Protein 5IX3 (pdb70)

Organism: Staphylococcus aureus (NCBI:txid1280)

Sequence (166 aa):
AMKLRALEYSDLLFVHELNNEYSIMSYWFEEPYESLTELQHLFDKHLLDESERRFIVEDENQVVGIVELVEINYIHRRNCEIQIIIKPEFSGKGYAKFAFEKAIIYAFNILNMHKIYLYVDADNKKAIHIYESEGFKTEGLLKEQFYTKGKYKDAYFMSLLKSEYIL

Foldseek 3Di:
DKDKAFDDLVCLVVVLVQCQVFQAFDDDLNHTDNDSVVSSVSCVVCVPPPQKTKIFIDDPPDTFWMWMWHNQDLPQFETEIDITGHPVCPPVCSLLVSVVVVVCCSCVPVNGFKYKYKDFPPPVVVVVSCVVQPWDFDDWAFLPDQGPRGRTIITIIMDGVVVNVD

Secondary structure (DSSP, 8-state):
-EEEEEPPGGGHHHHHHHHTTSSS-EEETTEEE-SHHHHHHHHHHTTT-TT-EEEEEEESS-EEEEEEEEEEETTTTEEEEEEEE-GGGTTSSHHHHHHHHHHHIIIIIS--SEEEEEEETT-HHHHHHHHHTT-EEEEEEEEEEEETTEEEEEEEEEEEHHHHT-

Structure (mmCIF, N/CA/C/O backbone):
data_5IX3
#
_entry.id   5IX3
#
_cell.length_a   107.950
_cell.length_b   107.950
_cell.length_c   65.230
_cell.angle_alpha   90.00
_cell.angle_beta   90.00
_cell.angle_gamma   120.00
#
_symmetry.space_group_name_H-M   'P 6 2 2'
#
loop_
_entity.id
_entity.type
_entity.pdbx_description
1 polymer 'Diamine N-acetyltransferase'
2 water water
#
loop_
_atom_site.group_PDB
_atom_site.id
_atom_site.type_symbol
_atom_site.label_atom_id
_atom_site.label_alt_id
_atom_site.label_comp_id
_atom_site.label_asym_id
_atom_site.label_entity_id
_atom_site.label_seq_id
_atom_site.pdbx_PDB_ins_code
_atom_site.Cartn_x
_atom_site.Cartn_y
_atom_site.Cartn_z
_atom_site.occupancy
_atom_site.B_iso_or_equiv
_atom_site.auth_seq_id
_atom_site.auth_comp_id
_atom_site.auth_asym_id
_atom_site.auth_atom_id
_atom_site.pdbx_PDB_model_num
ATOM 1 N N . ALA A 1 3 ? -20.503 -107.065 97.840 1.00 53.12 0 ALA A N 1
ATOM 2 C CA . ALA A 1 3 ? -20.671 -107.779 96.540 1.00 53.95 0 ALA A CA 1
ATOM 3 C C . ALA A 1 3 ? -21.160 -106.775 95.522 1.00 52.50 0 ALA A C 1
ATOM 4 O O . ALA A 1 3 ? -22.197 -106.118 95.693 1.00 46.51 0 ALA A O 1
ATOM 6 N N . MET A 1 4 ? -20.388 -106.639 94.472 1.00 45.65 1 MET A N 1
ATOM 7 C CA . MET A 1 4 ? -20.811 -105.793 93.401 1.00 45.26 1 MET A CA 1
ATOM 8 C C . MET A 1 4 ? -21.562 -106.617 92.393 1.00 38.34 1 MET A C 1
ATOM 9 O O . MET A 1 4 ? -21.455 -107.828 92.345 1.00 40.96 1 MET A O 1
ATOM 14 N N . LYS A 1 5 ? -22.346 -105.942 91.584 1.00 36.32 2 LYS A N 1
ATOM 15 C CA . LYS A 1 5 ? -22.958 -106.619 90.446 1.00 36.06 2 LYS A CA 1
ATOM 16 C C . LYS A 1 5 ? -23.424 -105.665 89.371 1.00 30.46 2 LYS A C 1
ATOM 17 O O . LYS A 1 5 ? -23.584 -104.466 89.627 1.00 31.06 2 LYS A O 1
ATOM 23 N N . LEU A 1 6 ? -23.597 -106.185 88.177 1.00 29.33 3 LEU A N 1
ATOM 24 C CA . LEU A 1 6 ? -24.230 -105.415 87.091 1.00 28.23 3 LEU A CA 1
ATOM 25 C C . LEU A 1 6 ? -25.660 -105.937 86.977 1.00 33.10 3 LEU A C 1
ATOM 26 O O . LEU A 1 6 ? -25.886 -107.156 87.034 1.00 32.79 3 LEU A O 1
ATOM 31 N N . ARG A 1 7 ? -26.599 -105.023 86.806 1.00 27.64 4 ARG A N 1
ATOM 32 C CA . ARG A 1 7 ? -28.015 -105.332 86.699 1.00 31.34 4 ARG A CA 1
ATOM 33 C C . ARG A 1 7 ? -28.625 -104.568 85.502 1.00 29.34 4 ARG A C 1
ATOM 34 O O . ARG A 1 7 ? -28.316 -103.395 85.255 1.00 27.64 4 ARG A O 1
ATOM 42 N N . ALA A 1 8 ? -29.583 -105.163 84.808 1.00 28.57 5 ALA A N 1
ATOM 43 C CA . ALA A 1 8 ? -30.082 -104.495 83.601 1.00 28.42 5 ALA A CA 1
ATOM 44 C C . ALA A 1 8 ? -30.832 -103.211 83.980 1.00 25.29 5 ALA A C 1
ATOM 45 O O . ALA A 1 8 ? -31.445 -103.111 85.055 1.00 24.83 5 ALA A O 1
ATOM 47 N N . LEU A 1 9 ? -30.698 -102.189 83.157 1.00 24.61 6 LEU A N 1
ATOM 48 C CA . LEU A 1 9 ? -31.259 -100.883 83.499 1.00 22.78 6 LEU A CA 1
ATOM 49 C C . LEU A 1 9 ? -32.795 -100.925 83.361 1.00 26.19 6 LEU A C 1
ATOM 50 O O . LEU A 1 9 ? -33.325 -101.359 82.335 1.00 25.63 6 LEU A O 1
ATOM 55 N N . GLU A 1 10 ? -33.499 -100.485 84.380 1.00 23.50 7 GLU A N 1
ATOM 56 C CA . GLU A 1 10 ? -34.960 -100.397 84.329 1.00 23.55 7 GLU A CA 1
ATOM 57 C C . GLU A 1 10 ? -35.429 -98.932 84.131 1.00 24.28 7 GLU A C 1
ATOM 58 O O . GLU A 1 10 ? -34.663 -98.015 84.332 1.00 23.30 7 GLU A O 1
ATOM 64 N N . TYR A 1 11 ? -36.703 -98.743 83.830 1.00 22.19 8 TYR A N 1
ATOM 65 C CA . TYR A 1 11 ? -37.280 -97.412 83.782 1.00 24.83 8 TYR A CA 1
ATOM 66 C C . TYR A 1 11 ? -37.027 -96.651 85.077 1.00 24.97 8 TYR A C 1
ATOM 67 O O . TYR A 1 11 ? -36.690 -95.455 85.052 1.00 26.50 8 TYR A O 1
ATOM 76 N N . SER A 1 12 ? -37.083 -97.336 86.208 1.00 24.98 9 SER A N 1
ATOM 77 C CA . SER A 1 12 ? -36.951 -96.692 87.496 1.00 26.94 9 SER A CA 1
ATOM 78 C C . SER A 1 12 ? -35.510 -96.244 87.755 1.00 30.91 9 SER A C 1
ATOM 79 O O . SER A 1 12 ? -35.227 -95.595 88.808 1.00 28.48 9 SER A O 1
ATOM 82 N N . ASP A 1 13 ? -34.577 -96.648 86.870 1.00 24.24 10 ASP A N 1
ATOM 83 C CA . ASP A 1 13 ? -33.185 -96.178 86.988 1.00 24.95 10 ASP A CA 1
ATOM 84 C C . ASP A 1 13 ? -32.882 -94.831 86.387 1.00 23.71 10 ASP A C 1
ATOM 85 O O . ASP A 1 13 ? -31.715 -94.337 86.521 1.00 22.76 10 ASP A O 1
ATOM 90 N N . LEU A 1 14 ? -33.858 -94.215 85.770 1.00 25.08 11 LEU A N 1
ATOM 91 C CA . LEU A 1 14 ? -33.541 -93.103 84.930 1.00 29.19 11 LEU A CA 1
ATOM 92 C C . LEU A 1 14 ? -33.173 -91.851 85.724 1.00 32.76 11 LEU A C 1
ATOM 93 O O . LEU A 1 14 ? -32.452 -90.986 85.216 1.00 29.29 11 LEU A O 1
ATOM 98 N N . LEU A 1 15 ? -33.630 -91.765 86.966 1.00 33.16 12 LEU A N 1
ATOM 99 C CA . LEU A 1 15 ? -33.258 -90.617 87.812 1.00 32.18 12 LEU A CA 1
ATOM 100 C C . LEU A 1 15 ? -31.796 -90.687 88.168 1.00 34.85 12 LEU A C 1
ATOM 101 O O . LEU A 1 15 ? -31.068 -89.651 88.097 1.00 28.35 12 LEU A O 1
ATOM 106 N N . PHE A 1 16 ? -31.318 -91.895 88.481 1.00 28.24 13 PHE A N 1
ATOM 107 C CA . PHE A 1 16 ? -29.938 -92.057 88.702 1.00 28.76 13 PHE A CA 1
ATOM 108 C C . PHE A 1 16 ? -29.125 -91.732 87.484 1.00 30.51 13 PHE A C 1
ATOM 109 O O . PHE A 1 16 ? -28.043 -91.060 87.596 1.00 28.21 13 PHE A O 1
ATOM 117 N N . VAL A 1 17 ? -29.612 -92.216 86.308 1.00 28.16 14 VAL A N 1
ATOM 118 C CA . VAL A 1 17 ? -28.916 -91.958 85.064 1.00 27.69 14 VAL A CA 1
ATOM 119 C C . VAL A 1 17 ? -28.803 -90.438 84.817 1.00 28.34 14 VAL A C 1
ATOM 120 O O . VAL A 1 17 ? -27.761 -89.927 84.421 1.00 26.72 14 VAL A O 1
ATOM 124 N N . HIS A 1 18 ? -29.910 -89.788 85.003 1.00 29.53 15 HIS A N 1
ATOM 125 C CA . HIS A 1 18 ? -29.964 -88.341 84.853 1.00 36.40 15 HIS A CA 1
ATOM 126 C C . HIS A 1 18 ? -28.983 -87.632 85.760 1.00 39.10 15 HIS A C 1
ATOM 127 O O . HIS A 1 18 ? -28.283 -86.723 85.295 1.00 39.37 15 HIS A O 1
ATOM 134 N N . GLU A 1 19 ? -28.918 -88.027 87.026 1.00 33.62 16 GLU A N 1
ATOM 135 C CA . GLU A 1 19 ? -28.068 -87.416 88.005 1.00 40.74 16 GLU A CA 1
ATOM 136 C C . GLU A 1 19 ? -26.590 -87.601 87.670 1.00 40.68 16 GLU A C 1
ATOM 137 O O . GLU A 1 19 ? -25.791 -86.679 87.752 1.00 35.79 16 GLU A O 1
ATOM 143 N N . LEU A 1 20 ? -26.236 -88.812 87.303 1.00 34.54 17 LEU A N 1
ATOM 144 C CA . LEU A 1 20 ? -24.875 -89.140 86.979 1.00 40.62 17 LEU A CA 1
ATOM 145 C C . LEU A 1 20 ? -24.358 -88.350 85.811 1.00 42.65 17 LEU A C 1
ATOM 146 O O . LEU A 1 20 ? -23.224 -87.799 85.861 1.00 37.54 17 LEU A O 1
ATOM 151 N N . ASN A 1 21 ? -25.156 -88.300 84.746 1.00 39.16 18 ASN A N 1
ATOM 152 C CA . ASN A 1 21 ? -24.721 -87.591 83.556 1.00 45.92 18 ASN A CA 1
ATOM 153 C C . ASN A 1 21 ? -24.700 -86.110 83.796 1.00 48.91 18 ASN A C 1
ATOM 154 O O . ASN A 1 21 ? -23.973 -85.374 83.107 1.00 49.34 18 ASN A O 1
ATOM 159 N N . ASN A 1 22 ? -25.496 -85.674 84.769 1.00 46.13 19 ASN A N 1
ATOM 160 C CA . ASN A 1 22 ? -25.539 -84.262 85.147 1.00 51.48 19 ASN A CA 1
ATOM 161 C C . ASN A 1 22 ? -24.267 -83.794 85.829 1.00 54.29 19 ASN A C 1
ATOM 162 O O . ASN A 1 22 ? -24.052 -82.613 85.984 1.00 57.22 19 ASN A O 1
ATOM 167 N N . GLU A 1 23 ? -23.455 -84.742 86.273 1.00 56.53 20 GLU A N 1
ATOM 168 C CA . GLU A 1 23 ? -22.184 -84.449 86.902 1.00 60.58 20 GLU A CA 1
ATOM 169 C C . GLU A 1 23 ? -21.109 -84.089 85.885 1.00 58.62 20 GLU A C 1
ATOM 170 O O . GLU A 1 23 ? -19.972 -83.806 86.263 1.00 58.73 20 GLU A O 1
ATOM 176 N N . TYR A 1 24 ? -21.456 -84.119 84.599 1.00 56.57 21 TYR A N 1
ATOM 177 C CA . TYR A 1 24 ? -20.522 -83.847 83.516 1.00 59.03 21 TYR A CA 1
ATOM 178 C C . TYR A 1 24 ? -21.126 -82.797 82.577 1.00 59.34 21 TYR A C 1
ATOM 179 O O . TYR A 1 24 ? -22.319 -82.823 82.295 1.00 51.31 21 TYR A O 1
ATOM 188 N N . SER A 1 25 ? -20.290 -81.860 82.119 1.00 57.88 22 SER A N 1
ATOM 189 C CA . SER A 1 25 ? -20.736 -80.739 81.272 1.00 58.51 22 SER A CA 1
ATOM 190 C C . SER A 1 25 ? -20.997 -81.157 79.835 1.00 53.97 22 SER A C 1
ATOM 191 O O . SER A 1 25 ? -21.803 -80.554 79.159 1.00 52.42 22 SER A O 1
ATOM 194 N N . ILE A 1 26 ? -20.316 -82.198 79.377 1.00 53.49 23 ILE A N 1
ATOM 195 C CA . ILE A 1 26 ? -20.570 -82.745 78.063 1.00 55.36 23 ILE A CA 1
ATOM 196 C C . ILE A 1 26 ? -22.040 -83.200 77.958 1.00 52.71 23 ILE A C 1
ATOM 197 O O . ILE A 1 26 ? -22.574 -83.866 78.860 1.00 48.15 23 ILE A O 1
ATOM 202 N N . MET A 1 27 ? -22.659 -82.866 76.836 1.00 53.86 24 MET A N 1
ATOM 203 C CA . MET A 1 27 ? -24.072 -83.188 76.610 1.00 50.73 24 MET A CA 1
ATOM 204 C C . MET A 1 27 ? -24.278 -84.684 76.550 1.00 47.73 24 MET A C 1
ATOM 205 O O . MET A 1 27 ? -23.398 -85.437 76.048 1.00 44.60 24 MET A O 1
ATOM 210 N N . SER A 1 28 ? -25.431 -85.120 77.037 1.00 42.49 25 SER A N 1
ATOM 211 C CA . SER A 1 28 ? -25.714 -86.558 77.171 1.00 42.48 25 SER A CA 1
ATOM 212 C C . SER A 1 28 ? -26.707 -87.065 76.132 1.00 39.15 25 SER A C 1
ATOM 213 O O . SER A 1 28 ? -27.629 -86.338 75.759 1.00 29.74 25 SER A O 1
ATOM 216 N N . TYR A 1 29 ? -26.545 -88.323 75.712 1.00 35.10 26 TYR A N 1
ATOM 217 C CA . TYR A 1 29 ? -27.383 -88.863 74.648 1.00 31.99 26 TYR A CA 1
ATOM 218 C C . TYR A 1 29 ? -28.010 -90.190 75.073 1.00 28.18 26 TYR A C 1
ATOM 219 O O . TYR A 1 29 ? -27.364 -91.018 75.745 1.00 36.20 26 TYR A O 1
ATOM 228 N N . TRP A 1 30 ? -29.212 -90.392 74.600 1.00 25.97 27 TRP A N 1
ATOM 229 C CA . TRP A 1 30 ? -29.931 -91.667 74.713 1.00 27.27 27 TRP A CA 1
ATOM 230 C C . TRP A 1 30 ? -30.338 -92.118 73.301 1.00 23.61 27 TRP A C 1
ATOM 231 O O . TRP A 1 30 ? -31.151 -91.447 72.637 1.00 24.93 27 TRP A O 1
ATOM 242 N N . PHE A 1 31 ? -29.737 -93.208 72.851 1.00 27.72 28 PHE A N 1
ATOM 243 C CA . PHE A 1 31 ? -29.883 -93.651 71.431 1.00 27.71 28 PHE A CA 1
ATOM 244 C C . PHE A 1 31 ? -29.636 -92.526 70.474 1.00 27.10 28 PHE A C 1
ATOM 245 O O . PHE A 1 31 ? -30.403 -92.301 69.561 1.00 28.93 28 PHE A O 1
ATOM 253 N N . GLU A 1 32 ? -28.532 -91.809 70.708 1.00 25.54 29 GLU A N 1
ATOM 254 C CA . GLU A 1 32 ? -28.079 -90.731 69.857 1.00 28.35 29 GLU A CA 1
ATOM 255 C C . GLU A 1 32 ? -28.990 -89.503 69.830 1.00 28.03 29 GLU A C 1
ATOM 256 O O . GLU A 1 32 ? -28.747 -88.615 69.073 1.00 33.15 29 GLU A O 1
ATOM 262 N N . GLU A 1 33 ? -29.990 -89.413 70.688 1.00 31.71 30 GLU A N 1
ATOM 263 C CA . GLU A 1 33 ? -30.817 -88.213 70.849 1.00 31.71 30 GLU A CA 1
ATOM 264 C C . GLU A 1 33 ? -30.423 -87.513 72.174 1.00 31.70 30 GLU A C 1
ATOM 265 O O . GLU A 1 33 ? -30.280 -88.162 73.214 1.00 32.92 30 GLU A O 1
ATOM 271 N N . PRO A 1 34 ? -30.221 -86.184 72.134 1.00 33.55 31 PRO A N 1
ATOM 272 C CA . PRO A 1 34 ? -29.692 -85.512 73.311 1.00 34.28 31 PRO A CA 1
ATOM 273 C C . PRO A 1 34 ? -30.751 -85.339 74.390 1.00 34.70 31 PRO A C 1
ATOM 274 O O . PRO A 1 34 ? -31.904 -85.162 74.090 1.00 29.56 31 PRO A O 1
ATOM 278 N N . TYR A 1 35 ? -30.324 -85.389 75.647 1.00 39.77 32 TYR A N 1
ATOM 279 C CA . TYR A 1 35 ? -31.222 -85.062 76.744 1.00 38.05 32 TYR A CA 1
ATOM 280 C C . TYR A 1 35 ? -30.452 -84.313 77.805 1.00 34.50 32 TYR A C 1
ATOM 281 O O . TYR A 1 35 ? -29.273 -84.608 78.124 1.00 30.41 32 TYR A O 1
ATOM 290 N N . GLU A 1 36 ? -31.143 -83.369 78.412 1.00 34.76 33 GLU A N 1
ATOM 291 C CA . GLU A 1 36 ? -30.604 -82.712 79.638 1.00 39.88 33 GLU A CA 1
ATOM 292 C C . GLU A 1 36 ? -31.436 -82.854 80.878 1.00 33.13 33 GLU A C 1
ATOM 293 O O . GLU A 1 36 ? -30.909 -82.635 81.914 1.00 36.72 33 GLU A O 1
ATOM 299 N N . SER A 1 37 ? -32.723 -83.201 80.761 1.00 31.42 34 SER A N 1
ATOM 300 C CA . SER A 1 37 ? -33.571 -83.383 81.906 1.00 29.16 34 SER A CA 1
ATOM 301 C C . SER A 1 37 ? -34.020 -84.836 82.076 1.00 29.26 34 SER A C 1
ATOM 302 O O . SER A 1 37 ? -34.004 -85.586 81.151 1.00 26.39 34 SER A O 1
ATOM 305 N N . LEU A 1 38 ? -34.477 -85.171 83.262 1.00 31.27 35 LEU A N 1
ATOM 306 C CA . LEU A 1 38 ? -35.142 -86.464 83.501 1.00 28.96 35 LEU A CA 1
ATOM 307 C C . LEU A 1 38 ? -36.380 -86.603 82.681 1.00 26.52 35 LEU A C 1
ATOM 308 O O . LEU A 1 38 ? -36.665 -87.681 82.186 1.00 29.03 35 LEU A O 1
ATOM 313 N N . THR A 1 39 ? -37.125 -85.540 82.473 1.00 26.82 36 THR A N 1
ATOM 314 C CA . THR A 1 39 ? -38.355 -85.683 81.694 1.00 26.20 36 THR A CA 1
ATOM 315 C C . THR A 1 39 ? -38.073 -86.043 80.188 1.00 30.84 36 THR A C 1
ATOM 316 O O . THR A 1 39 ? -38.811 -86.853 79.527 1.00 29.04 36 THR A O 1
ATOM 320 N N . GLU A 1 40 ? -36.959 -85.510 79.669 1.00 27.93 37 GLU A N 1
ATOM 321 C CA . GLU A 1 40 ? -36.590 -85.838 78.281 1.00 33.86 37 GLU A CA 1
ATOM 322 C C . GLU A 1 40 ? -36.134 -87.320 78.247 1.00 31.65 37 GLU A C 1
ATOM 323 O O . GLU A 1 40 ? -36.486 -88.058 77.352 1.00 33.62 37 GLU A O 1
ATOM 329 N N . LEU A 1 41 ? -35.395 -87.714 79.271 1.00 32.18 38 LEU A N 1
ATOM 330 C CA . LEU A 1 41 ? -34.817 -89.028 79.325 1.00 30.11 38 LEU A CA 1
ATOM 331 C C . LEU A 1 41 ? -35.886 -90.093 79.382 1.00 32.70 38 LEU A C 1
ATOM 332 O O . LEU A 1 41 ? -35.780 -91.099 78.680 1.00 29.70 38 LEU A O 1
ATOM 337 N N . GLN A 1 42 ? -36.957 -89.834 80.124 1.00 27.89 39 GLN A N 1
ATOM 338 C CA . GLN A 1 42 ? -38.069 -90.755 80.229 1.00 28.26 39 GLN A CA 1
ATOM 339 C C . GLN A 1 42 ? -38.754 -90.933 78.909 1.00 28.78 39 GLN A C 1
ATOM 340 O O . GLN A 1 42 ? -39.093 -92.074 78.508 1.00 26.70 39 GLN A O 1
ATOM 346 N N . HIS A 1 43 ? -38.931 -89.853 78.176 1.00 30.69 40 HIS A N 1
ATOM 347 C CA . HIS A 1 43 ? -39.619 -89.928 76.877 1.00 30.74 40 HIS A CA 1
ATOM 348 C C . HIS A 1 43 ? -38.747 -90.663 75.814 1.00 28.40 40 HIS A C 1
ATOM 349 O O . HIS A 1 43 ? -39.256 -91.436 75.024 1.00 32.70 40 HIS A O 1
ATOM 356 N N . LEU A 1 44 ? -37.448 -90.420 75.827 1.00 27.20 41 LEU A N 1
ATOM 357 C CA . LEU A 1 44 ? -36.521 -91.112 74.875 1.00 28.37 41 LEU A CA 1
ATOM 358 C C . LEU A 1 44 ? -36.460 -92.622 75.223 1.00 28.17 41 LEU A C 1
ATOM 359 O O . LEU A 1 44 ? -36.425 -93.476 74.342 1.00 25.84 41 LEU A O 1
ATOM 364 N N . PHE A 1 45 ? -36.456 -92.915 76.518 1.00 24.06 42 PHE A N 1
ATOM 365 C CA . PHE A 1 45 ? -36.460 -94.287 76.991 1.00 26.05 42 PHE A CA 1
ATOM 366 C C . PHE A 1 45 ? -37.619 -95.079 76.393 1.00 30.46 42 PHE A C 1
ATOM 367 O O . PHE A 1 45 ? -37.425 -96.200 75.869 1.00 24.96 42 PHE A O 1
ATOM 375 N N . ASP A 1 46 ? -38.843 -94.526 76.487 1.00 30.68 43 ASP A N 1
ATOM 376 C CA . ASP A 1 46 ? -40.014 -95.200 75.915 1.00 30.25 43 ASP A CA 1
ATOM 377 C C . ASP A 1 46 ? -39.950 -95.284 74.378 1.00 27.72 43 ASP A C 1
ATOM 378 O O . ASP A 1 46 ? -40.375 -96.253 73.794 1.00 30.96 43 ASP A O 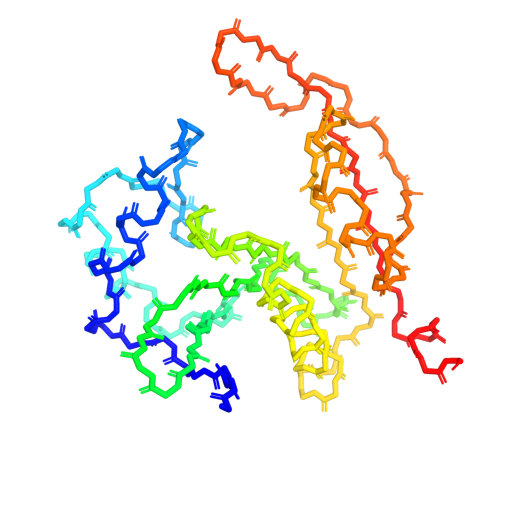1
ATOM 383 N N . LYS A 1 47 ? -39.363 -94.294 73.728 1.00 29.01 44 LYS A N 1
ATOM 384 C CA . LYS A 1 47 ? -39.269 -94.303 72.264 1.00 32.35 44 LYS A CA 1
ATOM 385 C C . LYS A 1 47 ? -38.347 -95.403 71.758 1.00 31.89 44 LYS A C 1
ATOM 386 O O . LYS A 1 47 ? -38.597 -95.988 70.707 1.00 35.42 44 LYS A O 1
ATOM 392 N N . HIS A 1 48 ? -37.310 -95.711 72.524 1.00 31.48 45 HIS A N 1
ATOM 393 C CA . HIS A 1 48 ? -36.236 -96.637 72.073 1.00 30.92 45 HIS A CA 1
ATOM 394 C C . HIS A 1 48 ? -36.245 -97.949 72.832 1.00 27.21 45 HIS A C 1
ATOM 395 O O . HIS A 1 48 ? -35.250 -98.705 72.878 1.00 26.13 45 HIS A O 1
ATOM 402 N N . LEU A 1 49 ? -37.387 -98.288 73.392 1.00 25.00 46 LEU A N 1
ATOM 403 C CA . LEU A 1 49 ? -37.437 -99.338 74.386 1.00 38.51 46 LEU A CA 1
ATOM 404 C C . LEU A 1 49 ? -36.942 -100.708 73.881 1.00 41.35 46 LEU A C 1
ATOM 405 O O . LEU A 1 49 ? -36.284 -101.478 74.647 1.00 44.68 46 LEU A O 1
ATOM 410 N N . LEU A 1 50 ? -37.198 -101.008 72.610 1.00 34.87 47 LEU A N 1
ATOM 411 C CA . LEU A 1 50 ? -36.778 -102.327 72.080 1.00 37.51 47 LEU A CA 1
ATOM 412 C C . LEU A 1 50 ? -35.693 -102.249 71.034 1.00 36.25 47 LEU A C 1
ATOM 413 O O . LEU A 1 50 ? -35.577 -103.100 70.202 1.00 41.33 47 LEU A O 1
ATOM 418 N N . ASP A 1 51 ? -34.939 -101.175 71.036 1.00 31.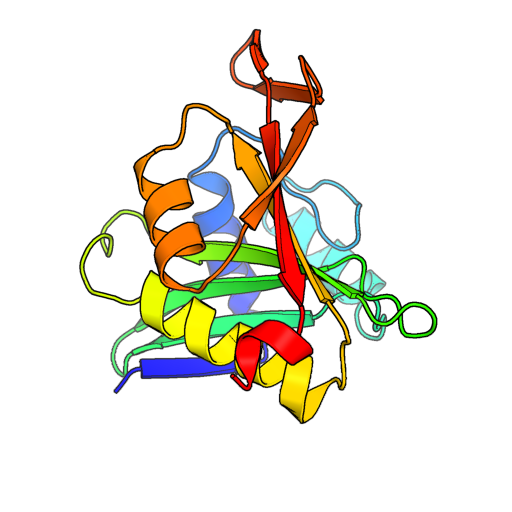89 48 ASP A N 1
ATOM 419 C CA . ASP A 1 51 ? -33.856 -100.985 70.086 1.00 29.13 48 ASP A CA 1
ATOM 420 C C . ASP A 1 51 ? -32.615 -101.671 70.625 1.00 28.14 48 ASP A C 1
ATOM 421 O O . ASP A 1 51 ? -32.234 -101.428 71.776 1.00 26.91 48 ASP A O 1
ATOM 426 N N . GLU A 1 52 ? -31.984 -102.495 69.820 1.00 24.39 49 GLU A N 1
ATOM 427 C CA . GLU A 1 52 ? -30.911 -103.347 70.303 1.00 26.39 49 GLU A CA 1
ATOM 428 C C . GLU A 1 52 ? -29.513 -102.709 70.023 1.00 23.50 49 GLU A C 1
ATOM 429 O O . GLU A 1 52 ? -28.506 -103.352 70.153 1.00 27.82 49 GLU A O 1
ATOM 435 N N . SER A 1 53 ? -29.481 -101.482 69.597 1.00 22.82 50 SER A N 1
ATOM 436 C CA . SER A 1 53 ? -28.204 -100.866 69.230 1.00 25.82 50 SER A CA 1
ATOM 437 C C . SER A 1 53 ? -27.442 -100.367 70.431 1.00 24.16 50 SER A C 1
ATOM 438 O O . SER A 1 53 ? -26.257 -99.991 70.296 1.00 23.24 50 SER A O 1
ATOM 441 N N . GLU A 1 54 ? -28.113 -100.285 71.585 1.00 22.72 51 GLU A N 1
ATOM 442 C CA . GLU A 1 54 ? -27.527 -99.914 72.856 1.00 20.62 51 GLU A CA 1
ATOM 443 C C . GLU A 1 54 ? -28.017 -100.776 73.956 1.00 26.09 51 GLU A C 1
ATOM 444 O O . GLU A 1 54 ? -29.144 -101.282 73.921 1.00 27.77 51 GLU A O 1
ATOM 450 N N . ARG A 1 55 ? -27.166 -101.022 74.929 1.00 24.21 52 ARG A N 1
ATOM 451 C CA . ARG A 1 55 ? -27.488 -101.845 76.055 1.00 23.42 52 ARG A CA 1
ATOM 452 C C . ARG A 1 55 ? -26.849 -101.257 77.281 1.00 25.03 52 ARG A C 1
ATOM 453 O O . ARG A 1 55 ? -25.676 -100.947 77.259 1.00 21.92 52 ARG A O 1
ATOM 461 N N . ARG A 1 56 ? -27.604 -101.176 78.374 1.00 23.05 53 ARG A N 1
ATOM 462 C CA . ARG A 1 56 ? -27.147 -100.467 79.552 1.00 23.04 53 ARG A CA 1
ATOM 463 C C . ARG A 1 56 ? -27.361 -101.248 80.813 1.00 23.83 53 ARG A C 1
ATOM 464 O O . ARG A 1 56 ? -28.321 -102.058 80.927 1.00 24.00 53 ARG A O 1
ATOM 472 N N . PHE A 1 57 ? -26.420 -101.122 81.718 1.00 20.85 54 PHE A N 1
ATOM 473 C CA . PHE A 1 57 ? -26.449 -101.800 82.977 1.00 22.30 54 PHE A CA 1
ATOM 474 C C . PHE A 1 57 ? -26.183 -100.821 84.065 1.00 22.22 54 PHE A C 1
ATOM 475 O O . PHE A 1 57 ? -25.428 -99.865 83.886 1.00 25.89 54 PHE A O 1
ATOM 483 N N . ILE A 1 58 ? -26.797 -101.054 85.183 1.00 22.56 55 ILE A N 1
ATOM 484 C CA . ILE A 1 58 ? -26.536 -100.310 86.439 1.00 22.98 55 ILE A CA 1
ATOM 485 C C . ILE A 1 58 ? -25.508 -101.085 87.217 1.00 23.57 55 ILE A C 1
ATOM 486 O O . ILE A 1 58 ? -25.582 -102.307 87.339 1.00 24.27 55 ILE A O 1
ATOM 491 N N . VAL A 1 59 ? -24.478 -100.391 87.657 1.00 22.44 56 VAL A N 1
ATOM 492 C CA . VAL A 1 59 ? -23.455 -100.948 88.543 1.00 26.99 56 VAL A CA 1
ATOM 493 C C . VAL A 1 59 ? -23.874 -100.678 89.995 1.00 25.04 56 VAL A C 1
ATOM 494 O O . VAL A 1 59 ? -24.172 -99.562 90.323 1.00 25.52 56 VAL A O 1
ATOM 498 N N . GLU A 1 60 ? -23.879 -101.737 90.778 1.00 29.78 57 GLU A N 1
ATOM 499 C CA . GLU A 1 60 ? -24.340 -101.738 92.175 1.00 35.12 57 GLU A CA 1
ATOM 500 C C . GLU A 1 60 ? -23.391 -102.467 93.069 1.00 35.89 57 GLU A C 1
ATOM 501 O O . GLU A 1 60 ? -22.665 -103.353 92.642 1.00 36.57 57 GLU A O 1
ATOM 507 N N . ASP A 1 61 ? -23.465 -102.117 94.348 1.00 40.00 58 ASP A N 1
ATOM 508 C CA . ASP A 1 61 ? -22.994 -102.953 95.452 1.00 45.45 58 ASP A CA 1
ATOM 509 C C . ASP A 1 61 ? -24.310 -103.225 96.189 1.00 54.48 58 ASP A C 1
ATOM 510 O O . ASP A 1 61 ? -25.355 -102.702 95.786 1.00 60.07 58 ASP A O 1
ATOM 515 N N . GLU A 1 62 ? -24.278 -104.003 97.253 1.00 65.38 59 GLU A N 1
ATOM 516 C CA . GLU A 1 62 ? -25.503 -104.331 97.997 1.00 65.15 59 GLU A CA 1
ATOM 517 C C . GLU A 1 62 ? -26.242 -103.096 98.498 1.00 65.27 59 GLU A C 1
ATOM 518 O O . GLU A 1 62 ? -27.459 -103.086 98.571 1.00 67.86 59 GLU A O 1
ATOM 524 N N . ASN A 1 63 ? -25.497 -102.062 98.864 1.00 64.88 60 ASN A N 1
ATOM 525 C CA . ASN A 1 63 ? -26.081 -100.811 99.405 1.00 63.57 60 ASN A CA 1
ATOM 526 C C . ASN A 1 63 ? -26.614 -99.736 98.470 1.00 59.55 60 ASN A C 1
ATOM 527 O O . ASN A 1 63 ? -27.617 -99.090 98.815 1.00 52.50 60 ASN A O 1
ATOM 532 N N . GLN A 1 64 ? -25.995 -99.511 97.314 1.00 50.69 61 GLN A N 1
ATOM 533 C CA . GLN A 1 64 ? -26.540 -98.537 96.404 1.00 46.98 61 GLN A CA 1
ATOM 534 C C . GLN A 1 64 ? -26.082 -98.736 94.976 1.00 36.34 61 GLN A C 1
ATOM 535 O O . GLN A 1 64 ? -25.170 -99.495 94.690 1.00 35.33 61 GLN A O 1
ATOM 541 N N . VAL A 1 65 ? -26.710 -97.981 94.107 1.00 39.90 62 VAL A N 1
ATOM 542 C CA . VAL A 1 65 ? -26.311 -97.878 92.721 1.00 34.21 62 VAL A CA 1
ATOM 543 C C . VAL A 1 65 ? -25.113 -96.942 92.672 1.00 34.82 62 VAL A C 1
ATOM 544 O O . VAL A 1 65 ? -25.128 -95.881 93.273 1.00 33.57 62 VAL A O 1
ATOM 548 N N . VAL A 1 66 ? -24.082 -97.342 91.967 1.00 36.10 63 VAL A N 1
ATOM 549 C CA . VAL A 1 66 ? -22.825 -96.596 91.967 1.00 35.88 63 VAL A CA 1
ATOM 550 C C . VAL A 1 66 ? -22.356 -96.137 90.592 1.00 39.32 63 VAL A C 1
ATOM 551 O O . VAL A 1 66 ? -21.309 -95.460 90.493 1.00 38.34 63 VAL A O 1
ATOM 555 N N . GLY A 1 67 ? -23.064 -96.546 89.531 1.00 29.58 64 GLY A N 1
ATOM 556 C CA . GLY A 1 67 ? -22.651 -96.211 88.212 1.00 27.73 64 GLY A CA 1
ATOM 557 C C . GLY A 1 67 ? -23.455 -96.889 87.121 1.00 29.63 64 GLY A C 1
ATOM 558 O O . GLY A 1 67 ? -24.440 -97.599 87.376 1.00 24.84 64 GLY A O 1
ATOM 559 N N . ILE A 1 68 ? -23.018 -96.680 85.890 1.00 26.01 65 ILE A N 1
ATOM 560 C CA . ILE A 1 68 ? -23.713 -97.193 84.709 1.00 28.08 65 ILE A CA 1
ATOM 561 C C . ILE A 1 68 ? -22.686 -97.657 83.696 1.00 28.79 65 ILE A C 1
ATOM 562 O O . ILE A 1 68 ? -21.656 -97.014 83.474 1.00 25.82 65 ILE A O 1
ATOM 567 N N . VAL A 1 69 ? -23.010 -98.740 83.058 1.00 25.27 66 VAL A N 1
ATOM 568 C CA . VAL A 1 69 ? -22.252 -99.247 81.937 1.00 29.31 66 VAL A CA 1
ATOM 569 C C . VAL A 1 69 ? -23.134 -99.095 80.710 1.00 26.54 66 VAL A C 1
ATOM 570 O O . VAL A 1 69 ? -24.329 -99.477 80.731 1.00 27.60 66 VAL A O 1
ATOM 574 N N . GLU A 1 70 ? -22.601 -98.517 79.670 1.00 25.12 67 GLU A N 1
ATOM 575 C CA . GLU A 1 70 ? -23.348 -98.403 78.421 1.00 26.32 67 GLU A CA 1
ATOM 576 C C . GLU A 1 70 ? -22.537 -99.076 77.307 1.00 27.14 67 GLU A C 1
ATOM 577 O O . GLU A 1 70 ? -21.331 -98.798 77.125 1.00 26.59 67 GLU A O 1
ATOM 583 N N . LEU A 1 71 ? -23.161 -99.972 76.571 1.00 19.92 68 LEU A N 1
ATOM 584 C CA . LEU A 1 71 ? -22.652 -100.410 75.273 1.00 20.49 68 LEU A CA 1
ATOM 585 C C . LEU A 1 71 ? -23.470 -99.762 74.227 1.00 20.95 68 LEU A C 1
ATOM 586 O O . LEU A 1 71 ? -24.707 -99.952 74.176 1.00 22.93 68 LEU A O 1
ATOM 591 N N . VAL A 1 72 ? -22.851 -98.989 73.343 1.00 19.70 69 VAL A N 1
ATOM 592 C CA . VAL A 1 72 ? -23.574 -98.300 72.293 1.00 20.28 69 VAL A CA 1
ATOM 593 C C . VAL A 1 72 ? -22.994 -98.601 70.952 1.00 18.72 69 VAL A C 1
ATOM 594 O O . VAL A 1 72 ? -21.931 -99.255 70.852 1.00 19.90 69 VAL A O 1
ATOM 598 N N . GLU A 1 73 ? -23.608 -98.072 69.916 1.00 19.15 70 GLU A N 1
ATOM 599 C CA . GLU A 1 73 ? -23.265 -98.352 68.496 1.00 21.15 70 GLU A CA 1
ATOM 600 C C . GLU A 1 73 ? -23.017 -99.802 68.294 1.00 22.78 70 GLU A C 1
ATOM 601 O O . GLU A 1 73 ? -22.059 -100.171 67.634 1.00 19.39 70 GLU A O 1
ATOM 607 N N . ILE A 1 74 ? -23.852 -100.659 68.895 1.00 23.03 71 ILE A N 1
ATOM 608 C CA . ILE A 1 74 ? -23.636 -102.119 68.821 1.00 20.22 71 ILE A CA 1
ATOM 609 C C . ILE A 1 74 ? -23.920 -102.509 67.378 1.00 21.46 71 ILE A C 1
ATOM 610 O O . ILE A 1 74 ? -24.976 -102.243 66.834 1.00 24.70 71 ILE A O 1
ATOM 615 N N . ASN A 1 75 ? -22.983 -103.159 66.757 1.00 18.30 72 ASN A N 1
ATOM 616 C CA . ASN A 1 75 ? -23.134 -103.570 65.371 1.00 19.22 72 ASN A CA 1
ATOM 617 C C . ASN A 1 75 ? -22.933 -105.056 65.306 1.00 18.33 72 ASN A C 1
ATOM 618 O O . ASN A 1 75 ? -21.853 -105.547 65.554 1.00 19.26 72 ASN A O 1
ATOM 623 N N . TYR A 1 76 ? -23.991 -105.792 64.922 1.00 18.55 73 TYR A N 1
ATOM 624 C CA . TYR A 1 76 ? -23.938 -107.274 64.920 1.00 20.71 73 TYR A CA 1
ATOM 625 C C . TYR A 1 76 ? -23.436 -107.890 63.621 1.00 23.37 73 TYR A C 1
ATOM 626 O O . TYR A 1 76 ? -23.468 -109.099 63.485 1.00 27.05 73 TYR A O 1
ATOM 635 N N . ILE A 1 77 ? -22.972 -107.086 62.675 1.00 20.02 74 ILE A N 1
ATOM 636 C CA . ILE A 1 77 ? -22.331 -107.593 61.488 1.00 20.47 74 ILE A CA 1
ATOM 637 C C . ILE A 1 77 ? -20.806 -107.508 61.690 1.00 18.65 74 ILE A C 1
ATOM 638 O O . ILE A 1 77 ? -20.061 -108.491 61.548 1.00 20.67 74 ILE A O 1
ATOM 643 N N . HIS A 1 78 ? -20.329 -106.333 62.010 1.00 18.19 75 HIS A N 1
ATOM 644 C CA . HIS A 1 78 ? -18.919 -106.138 62.231 1.00 18.06 75 HIS A CA 1
ATOM 645 C C . HIS A 1 78 ? -18.523 -106.563 63.660 1.00 20.04 75 HIS A C 1
ATOM 646 O O . HIS A 1 78 ? -17.329 -106.799 63.968 1.00 18.67 75 HIS A O 1
ATOM 653 N N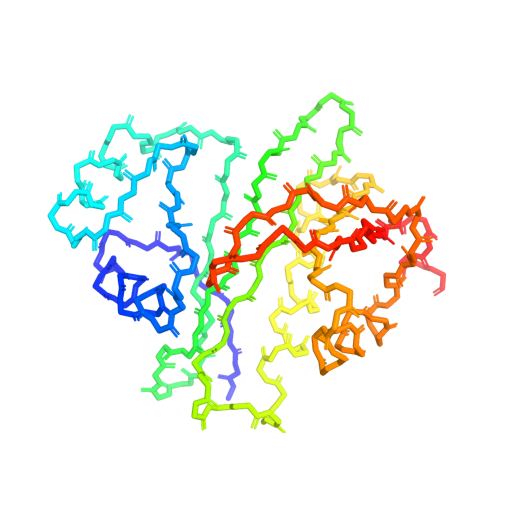 . ARG A 1 79 ? -19.550 -106.749 64.482 1.00 16.91 76 ARG A N 1
ATOM 654 C CA A ARG A 1 79 ? -19.335 -107.271 65.851 0.50 17.39 76 ARG A CA 1
ATOM 655 C CA B ARG A 1 79 ? -19.460 -107.117 65.914 0.50 19.85 76 ARG A CA 1
ATOM 656 C C . ARG A 1 79 ? -18.421 -106.412 66.712 1.00 17.81 76 ARG A C 1
ATOM 657 O O . ARG A 1 79 ? -17.383 -106.868 67.208 1.00 19.67 76 ARG A O 1
ATOM 672 N N . ASN A 1 80 ? -18.792 -105.165 66.817 1.00 20.19 77 ASN A N 1
ATOM 673 C CA . ASN A 1 80 ? -18.116 -104.278 67.684 1.00 19.29 77 ASN A CA 1
ATOM 674 C C . ASN A 1 80 ? -19.060 -103.293 68.255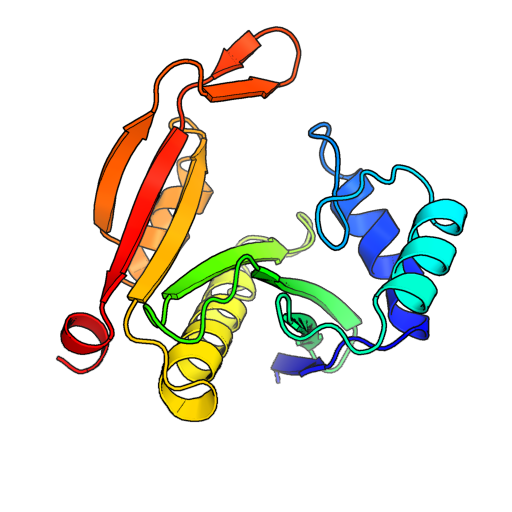 1.00 19.86 77 ASN A C 1
ATOM 675 O O . ASN A 1 80 ? -20.207 -103.094 67.761 1.00 19.72 77 ASN A O 1
ATOM 680 N N . CYS A 1 81 ? -18.659 -102.708 69.384 1.00 20.28 78 CYS A N 1
ATOM 681 C CA . CYS A 1 81 ? -19.475 -101.753 70.062 1.00 20.78 78 CYS A CA 1
ATOM 682 C C . CYS A 1 81 ? -18.586 -100.819 70.844 1.00 17.77 78 CYS A C 1
ATOM 683 O O . CYS A 1 81 ? -17.436 -101.133 71.077 1.00 18.57 78 CYS A O 1
ATOM 686 N N . GLU A 1 82 ? -19.156 -99.700 71.168 1.00 15.57 79 GLU A N 1
ATOM 687 C CA . GLU A 1 82 ? -18.434 -98.635 71.921 1.00 17.81 79 GLU A CA 1
ATOM 688 C C . GLU A 1 82 ? -18.864 -98.816 73.389 1.00 18.47 79 GLU A C 1
ATOM 689 O O . GLU A 1 82 ? -20.068 -99.014 73.701 1.00 20.82 79 GLU A O 1
ATOM 695 N N . ILE A 1 83 ? -17.935 -98.701 74.286 1.00 18.99 80 ILE A N 1
ATOM 696 C CA . ILE A 1 83 ? -18.217 -98.842 75.730 1.00 20.24 80 ILE A CA 1
ATOM 697 C C . ILE A 1 83 ? -18.049 -97.511 76.423 1.00 26.15 80 ILE A C 1
ATOM 698 O O . ILE A 1 83 ? -17.167 -96.729 76.079 1.00 20.65 80 ILE A O 1
ATOM 703 N N . GLN A 1 84 ? -18.998 -97.194 77.297 1.00 23.12 81 GLN A N 1
ATOM 704 C CA . GLN A 1 84 ? -18.966 -95.951 78.123 1.00 26.54 81 GLN A CA 1
ATOM 705 C C . GLN A 1 84 ? -19.258 -96.396 79.518 1.00 28.54 81 GLN A C 1
ATOM 706 O O . GLN A 1 84 ? -20.305 -97.038 79.770 1.00 25.90 81 GLN A O 1
ATOM 712 N N . ILE A 1 85 ? -18.411 -96.003 80.464 1.00 27.77 82 ILE A N 1
ATOM 713 C CA . ILE A 1 85 ? -18.703 -96.321 81.891 1.00 30.41 82 ILE A CA 1
ATOM 714 C C . ILE A 1 85 ? -18.565 -95.075 82.717 1.00 34.79 82 ILE A C 1
ATOM 715 O O . ILE A 1 85 ? -17.590 -94.358 82.557 1.00 30.38 82 ILE A O 1
ATOM 720 N N . ILE A 1 86 ? -19.561 -94.776 83.552 1.00 28.53 83 ILE A N 1
ATOM 721 C CA . ILE A 1 86 ? -19.512 -93.622 84.436 1.00 32.37 83 ILE A CA 1
ATOM 722 C C . ILE A 1 86 ? -19.766 -94.145 85.859 1.00 32.45 83 ILE A C 1
ATOM 723 O O . ILE A 1 86 ? -20.721 -94.879 86.117 1.00 26.95 83 ILE A O 1
ATOM 728 N N . ILE A 1 87 ? -18.841 -93.837 86.760 1.00 31.28 84 ILE A N 1
ATOM 729 C CA . ILE A 1 87 ? -18.946 -94.203 88.163 1.00 28.13 84 ILE A CA 1
ATOM 730 C C . ILE A 1 87 ? -19.158 -92.899 88.895 1.00 28.89 84 ILE A C 1
ATOM 731 O O . ILE A 1 87 ? -18.555 -91.900 88.578 1.00 28.05 84 ILE A O 1
ATOM 736 N N . LYS A 1 88 ? -20.065 -92.862 89.856 1.00 30.74 85 LYS A N 1
ATOM 737 C CA . LYS A 1 88 ? -20.206 -91.693 90.717 1.00 36.14 85 LYS A CA 1
ATOM 738 C C . LYS A 1 88 ? -18.806 -91.260 91.234 1.00 30.31 85 LYS A C 1
ATOM 739 O O . LYS A 1 88 ? -17.974 -92.093 91.659 1.00 27.01 85 LYS A O 1
ATOM 745 N N . PRO A 1 89 ? -18.474 -89.970 91.072 1.00 35.82 86 PRO A N 1
ATOM 746 C CA . PRO A 1 89 ? -17.135 -89.535 91.428 1.00 36.21 86 PRO A CA 1
ATOM 747 C C . PRO A 1 89 ? -16.776 -89.762 92.918 1.00 38.32 86 PRO A C 1
ATOM 748 O O . PRO A 1 89 ? -15.613 -89.982 93.222 1.00 43.19 86 PRO A O 1
ATOM 752 N N . GLU A 1 90 ? -17.772 -89.740 93.805 1.00 37.00 87 GLU A N 1
ATOM 753 C CA . GLU A 1 90 ? -17.554 -90.066 95.206 1.00 40.41 87 GLU A CA 1
ATOM 754 C C . GLU A 1 90 ? -17.084 -91.476 95.455 1.00 44.91 87 GLU A C 1
ATOM 755 O O . GLU A 1 90 ? -16.664 -91.763 96.607 1.00 40.14 87 GLU A O 1
ATOM 761 N N . PHE A 1 91 ? -17.222 -92.372 94.465 1.00 37.22 88 PHE A N 1
ATOM 762 C CA . PHE A 1 91 ? -16.774 -93.759 94.629 1.00 36.60 88 PHE A CA 1
ATOM 763 C C . PHE A 1 91 ? -15.489 -94.090 93.894 1.00 43.01 88 PHE A C 1
ATOM 764 O O . PHE A 1 91 ? -15.077 -95.275 93.846 1.00 43.31 88 PHE A O 1
ATOM 772 N N . SER A 1 92 ? -14.816 -93.077 93.361 1.00 38.40 89 SER A N 1
ATOM 773 C CA . SER A 1 92 ? -13.561 -93.308 92.652 1.00 43.53 89 SER A CA 1
ATOM 774 C C . SER A 1 92 ? -12.466 -94.003 93.484 1.00 47.03 89 SER A C 1
ATOM 775 O O . SER A 1 92 ? -12.375 -93.835 94.718 1.00 44.68 89 SER A O 1
ATOM 778 N N . GLY A 1 93 ? -11.692 -94.866 92.827 1.00 41.32 90 GLY A N 1
ATOM 779 C CA . GLY A 1 93 ? -10.590 -95.559 93.498 1.00 40.75 90 GLY A CA 1
ATOM 780 C C . GLY A 1 93 ? -11.023 -96.731 94.345 1.00 39.44 90 GLY A C 1
ATOM 781 O O . GLY A 1 93 ? -10.191 -97.416 94.875 1.00 41.87 90 GLY A O 1
ATOM 782 N N . LYS A 1 94 ? -12.324 -96.995 94.434 1.00 37.65 91 LYS A N 1
ATOM 783 C CA . LYS A 1 94 ? -12.861 -98.092 95.190 1.00 34.19 91 LYS A CA 1
ATOM 784 C C . LYS A 1 94 ? -12.981 -99.385 94.355 1.00 36.43 91 LYS A C 1
ATOM 785 O O . LYS A 1 94 ? -13.447 -100.390 94.865 1.00 30.38 91 LYS A O 1
ATOM 791 N N . GLY A 1 95 ? -12.545 -99.345 93.096 1.00 33.63 92 GLY A N 1
ATOM 792 C CA . GLY A 1 95 ? -12.577 -100.545 92.213 1.00 36.12 92 GLY A CA 1
ATOM 793 C C . GLY A 1 95 ? -13.914 -100.871 91.562 1.00 34.78 92 GLY A C 1
ATOM 794 O O . GLY A 1 95 ? -14.158 -102.037 91.130 1.00 31.31 92 GLY A O 1
ATOM 795 N N . TYR A 1 96 ? -14.792 -99.880 91.499 1.00 32.54 93 TYR A N 1
ATOM 796 C CA . TYR A 1 96 ? -16.092 -100.054 90.853 1.00 33.55 93 TYR A CA 1
ATOM 797 C C . TYR A 1 96 ? -15.965 -99.935 89.354 1.00 32.84 93 TYR A C 1
ATOM 798 O O . TYR A 1 96 ? -16.757 -100.531 88.591 1.00 27.99 93 TYR A O 1
ATOM 807 N N . ALA A 1 97 ? -15.015 -99.113 88.938 1.00 27.69 94 ALA A N 1
ATOM 808 C CA . ALA A 1 97 ? -14.757 -98.898 87.562 1.00 29.75 94 ALA A CA 1
ATOM 809 C C . ALA A 1 97 ? -14.095 -100.153 87.004 1.00 31.53 94 ALA A C 1
ATOM 810 O O . ALA A 1 97 ? -14.516 -100.643 85.963 1.00 27.59 94 ALA A O 1
ATOM 812 N N . LYS A 1 98 ? -13.132 -100.717 87.735 1.00 28.55 95 LYS A N 1
ATOM 813 C CA . LYS A 1 98 ? -12.446 -101.933 87.311 1.00 32.95 95 LYS A CA 1
ATOM 814 C C . LYS A 1 98 ? -13.465 -103.041 87.170 1.00 31.58 95 LYS A C 1
ATOM 815 O O . LYS A 1 98 ? -13.480 -103.711 86.140 1.00 27.10 95 LYS A O 1
ATOM 821 N N . PHE A 1 99 ? -14.290 -103.213 88.201 1.00 26.65 96 PHE A N 1
ATOM 822 C CA . PHE A 1 99 ? -15.331 -104.213 88.191 1.00 29.40 96 PHE A CA 1
ATOM 823 C C . PHE A 1 99 ? -16.304 -104.036 87.035 1.00 26.27 96 PHE A C 1
ATOM 824 O O . PHE A 1 99 ? -16.625 -105.023 86.387 1.00 27.06 96 PHE A O 1
ATOM 832 N N . ALA A 1 100 ? -16.808 -102.821 86.831 1.00 23.85 97 ALA A N 1
ATOM 833 C CA . ALA A 1 100 ? -17.757 -102.555 85.789 1.00 25.69 97 ALA A CA 1
ATOM 834 C C . ALA A 1 100 ? -17.198 -102.895 84.425 1.00 27.29 97 ALA A C 1
ATOM 835 O O . ALA A 1 100 ? -17.900 -103.425 83.569 1.00 23.02 97 ALA A O 1
ATOM 837 N N . PHE A 1 101 ? -15.934 -102.512 84.217 1.00 26.18 98 PHE A N 1
ATOM 838 C CA . PHE A 1 101 ? -15.213 -102.840 83.025 1.00 30.15 98 PHE A CA 1
ATOM 839 C C . PHE A 1 101 ? -15.105 -104.307 82.782 1.00 30.07 98 PHE A C 1
ATOM 840 O O . PHE A 1 101 ? -15.453 -104.772 81.677 1.00 29.02 98 PHE A O 1
ATOM 848 N N . GLU A 1 102 ? -14.646 -105.021 83.790 1.00 26.36 99 GLU A N 1
ATOM 849 C CA . GLU A 1 102 ? -14.397 -106.417 83.680 1.00 29.72 99 GLU A CA 1
ATOM 850 C C . GLU A 1 102 ? -15.718 -107.085 83.257 1.00 28.62 99 GLU A C 1
ATOM 851 O O . GLU A 1 102 ? -15.731 -107.980 82.382 1.00 28.47 99 GLU A O 1
ATOM 857 N N . LYS A 1 103 ? -16.780 -106.717 83.951 1.00 25.07 100 LYS A N 1
ATOM 858 C CA . LYS A 1 103 ? -18.083 -107.371 83.686 1.00 27.84 100 LYS A CA 1
ATOM 859 C C . LYS A 1 103 ? -18.644 -107.020 82.313 1.00 25.78 100 LYS A C 1
ATOM 860 O O . LYS A 1 103 ? -19.221 -107.874 81.680 1.00 21.81 100 LYS A O 1
ATOM 866 N N . ALA A 1 104 ? -18.510 -105.770 81.888 1.00 23.32 101 ALA A N 1
ATOM 867 C CA . ALA A 1 104 ? -19.067 -105.334 80.616 1.00 25.80 101 ALA A CA 1
ATOM 868 C C . ALA A 1 104 ? -18.323 -105.913 79.420 1.00 22.72 101 ALA A C 1
ATOM 869 O O . ALA A 1 104 ? -18.908 -106.198 78.388 1.00 22.13 101 ALA A O 1
ATOM 871 N N . ILE A 1 105 ? -17.023 -106.020 79.549 1.00 20.81 102 ILE A N 1
ATOM 872 C CA . ILE A 1 105 ? -16.187 -106.670 78.561 1.00 23.63 102 ILE A CA 1
ATOM 873 C C . ILE A 1 105 ? -16.614 -108.147 78.432 1.00 24.01 102 ILE A C 1
ATOM 874 O O . ILE A 1 105 ? -16.759 -108.657 77.313 1.00 22.90 102 ILE A O 1
ATOM 879 N N . ILE A 1 106 ? -16.732 -108.811 79.552 1.00 22.88 103 ILE A N 1
ATOM 880 C CA . ILE A 1 106 ? -17.250 -110.175 79.572 1.00 23.04 103 ILE A CA 1
ATOM 881 C C . ILE A 1 106 ? -18.622 -110.294 78.913 1.00 21.71 103 ILE A C 1
ATOM 882 O O . ILE A 1 106 ? -18.825 -111.220 78.077 1.00 24.16 103 ILE A O 1
ATOM 887 N N . TYR A 1 107 ? -19.534 -109.371 79.222 1.00 20.81 104 TYR A N 1
ATOM 888 C CA . TYR A 1 107 ? -20.833 -109.349 78.591 1.00 20.49 104 TYR A CA 1
ATOM 889 C C . TYR A 1 107 ? -20.721 -109.166 77.068 1.00 22.47 104 TYR A C 1
ATOM 890 O O . TYR A 1 107 ? -21.299 -109.916 76.296 1.00 20.31 104 TYR A O 1
ATOM 899 N N . ALA A 1 108 ? -19.907 -108.196 76.625 1.00 20.26 105 ALA A N 1
ATOM 900 C CA . ALA A 1 108 ? -19.741 -107.921 75.193 1.00 20.59 105 ALA A CA 1
ATOM 901 C C . ALA A 1 108 ? -19.153 -109.081 74.459 1.00 20.11 105 ALA A C 1
ATOM 902 O O . ALA A 1 108 ? -19.670 -109.482 73.420 1.00 23.98 105 ALA A O 1
ATOM 904 N N . PHE A 1 109 ? -18.118 -109.689 74.990 1.00 19.41 106 PHE A N 1
ATOM 905 C CA . PHE A 1 109 ? -17.464 -110.737 74.297 1.00 20.09 106 PHE A CA 1
ATOM 906 C C . PHE A 1 109 ? -18.142 -112.108 74.420 1.00 22.52 106 PHE A C 1
ATOM 907 O O . PHE A 1 109 ? -18.243 -112.847 73.421 1.00 23.81 106 PHE A O 1
ATOM 915 N N . ASN A 1 110 ? -18.482 -112.464 75.631 1.00 21.93 107 ASN A N 1
ATOM 916 C CA . ASN A 1 110 ? -18.907 -113.839 75.920 1.00 24.75 107 ASN A CA 1
ATOM 917 C C . ASN A 1 110 ? -20.388 -114.011 75.838 1.00 24.43 107 ASN A C 1
ATOM 918 O O . ASN A 1 110 ? -20.888 -115.156 75.821 1.00 26.57 107 ASN A O 1
ATOM 923 N N . ILE A 1 111 ? -21.140 -112.916 75.833 1.00 24.10 108 ILE A N 1
ATOM 924 C CA . ILE A 1 111 ? -22.605 -113.012 75.823 1.00 25.27 108 ILE A CA 1
ATOM 925 C C . ILE A 1 111 ? -23.085 -112.487 74.505 1.00 26.51 108 ILE A C 1
ATOM 926 O O . ILE A 1 111 ? -23.738 -113.208 73.786 1.00 23.64 108 ILE A O 1
ATOM 931 N N . LEU A 1 112 ? -22.697 -111.266 74.146 1.00 22.30 109 LEU A N 1
ATOM 932 C CA . LEU A 1 112 ? -23.076 -110.689 72.902 1.00 18.91 109 LEU A CA 1
ATOM 933 C C . LEU A 1 112 ? -22.270 -111.168 71.713 1.00 19.27 109 LEU A C 1
ATOM 934 O O . LEU A 1 112 ? -22.618 -110.862 70.612 1.00 21.64 109 LEU A O 1
ATOM 939 N N . ASN A 1 113 ? -21.160 -111.852 71.915 1.00 19.35 110 ASN A N 1
ATOM 940 C CA . ASN A 1 113 ? -20.314 -112.363 70.880 1.00 20.97 110 ASN A CA 1
ATOM 941 C C . ASN A 1 113 ? -19.682 -111.321 70.061 1.00 20.37 110 ASN A C 1
ATOM 942 O O . ASN A 1 113 ? -19.588 -111.466 68.858 1.00 17.96 110 ASN A O 1
ATOM 947 N N . MET A 1 114 ? -19.276 -110.186 70.693 1.00 19.65 111 MET A N 1
ATOM 948 C CA . MET A 1 114 ? -18.562 -109.148 69.935 1.00 21.15 111 MET A CA 1
ATOM 949 C C . MET A 1 114 ? -17.137 -109.581 69.650 1.00 20.66 111 MET A C 1
ATOM 950 O O . MET A 1 114 ? -16.575 -110.442 70.333 1.00 21.67 111 MET A O 1
ATOM 955 N N . HIS A 1 115 ? -16.565 -109.015 68.607 1.00 18.87 112 HIS A N 1
ATOM 956 C CA . HIS A 1 115 ? -15.221 -109.265 68.161 1.00 17.85 112 HIS A CA 1
ATOM 957 C C . HIS A 1 115 ? -14.275 -108.253 68.788 1.00 19.18 112 HIS A C 1
ATOM 958 O O . HIS A 1 115 ? -13.100 -108.563 69.026 1.00 17.44 112 HIS A O 1
ATOM 965 N N . LYS A 1 116 ? -14.782 -107.023 68.898 1.00 18.89 113 LYS A N 1
ATOM 966 C CA . LYS A 1 116 ? -13.966 -105.837 69.329 1.00 19.71 113 LYS A CA 1
ATOM 967 C C . LYS A 1 116 ? -14.810 -104.893 70.114 1.00 19.65 113 LYS A C 1
ATOM 968 O O . LYS A 1 116 ? -16.024 -104.770 69.903 1.00 18.63 113 LYS A O 1
ATOM 974 N N . ILE A 1 117 ? -14.213 -104.232 71.118 1.00 18.98 114 ILE A N 1
ATOM 975 C CA . ILE A 1 117 ? -14.846 -103.191 71.815 1.00 19.37 114 ILE A CA 1
ATOM 976 C C . ILE A 1 117 ? -13.919 -101.956 71.724 1.00 17.29 114 ILE A C 1
ATOM 977 O O . ILE A 1 117 ? -12.716 -102.107 71.742 1.00 17.67 114 ILE A O 1
ATOM 982 N N . TYR A 1 118 ? -14.513 -100.773 71.686 1.00 16.23 115 TYR A N 1
ATOM 983 C CA . TYR A 1 118 ? -13.659 -99.547 71.623 1.00 15.65 115 TYR A CA 1
ATOM 984 C C . TYR A 1 118 ? -14.273 -98.474 72.463 1.00 17.42 115 TYR A C 1
ATOM 985 O O . TYR A 1 118 ? -15.431 -98.581 72.853 1.00 17.27 115 TYR A O 1
ATOM 994 N N . LEU A 1 119 ? -13.513 -97.399 72.693 1.00 16.29 116 LEU A N 1
ATOM 995 C CA . LEU A 1 119 ? -14.026 -96.277 73.455 1.00 16.87 116 LEU A CA 1
ATOM 996 C C . LEU A 1 119 ? -13.317 -95.044 72.978 1.00 18.49 116 LEU A C 1
ATOM 997 O O . LEU A 1 119 ? -12.216 -95.144 72.396 1.00 16.51 116 LEU A O 1
ATOM 1002 N N . TYR A 1 120 ? -13.883 -93.909 73.312 1.00 17.96 117 TYR A N 1
ATOM 1003 C CA . TYR A 1 120 ? -13.183 -92.616 73.182 1.00 18.31 117 TYR A CA 1
ATOM 1004 C C . TYR A 1 120 ? -12.936 -91.992 74.573 1.00 22.24 117 TYR A C 1
ATOM 1005 O O . TYR A 1 120 ? -13.719 -92.135 75.493 1.00 21.01 117 TYR A O 1
ATOM 1014 N N . VAL A 1 121 ? -11.799 -91.323 74.728 1.00 19.84 118 VAL A N 1
ATOM 1015 C CA . VAL A 1 121 ? -11.430 -90.756 75.991 1.00 21.70 118 VAL A CA 1
ATOM 1016 C C . VAL A 1 121 ? -10.655 -89.456 75.669 1.00 23.28 118 VAL A C 1
ATOM 1017 O O . VAL A 1 121 ? -9.851 -89.417 74.781 1.00 19.25 118 VAL A O 1
ATOM 1021 N N . ASP A 1 122 ? -10.989 -88.399 76.374 1.00 21.54 119 ASP A N 1
ATOM 1022 C CA . ASP A 1 122 ? -10.182 -87.166 76.295 1.00 21.85 119 ASP A CA 1
ATOM 1023 C C . ASP A 1 122 ? -8.720 -87.488 76.585 1.00 20.23 119 ASP A C 1
ATOM 1024 O O . ASP A 1 122 ? -8.389 -88.114 77.572 1.00 21.39 119 ASP A O 1
ATOM 1029 N N . ALA A 1 123 ? -7.864 -87.055 75.693 1.00 21.42 120 ALA A N 1
ATOM 1030 C CA . ALA A 1 123 ? -6.443 -87.345 75.752 1.00 25.45 120 ALA A CA 1
ATOM 1031 C C . ALA A 1 123 ? -5.778 -86.789 77.009 1.00 26.98 120 ALA A C 1
ATOM 1032 O O . ALA A 1 123 ? -4.749 -87.297 77.373 1.00 27.79 120 ALA A O 1
ATOM 1034 N N . ASP A 1 124 ? -6.424 -85.859 77.699 1.00 26.24 121 ASP A N 1
ATOM 1035 C CA . ASP A 1 124 ? -5.988 -85.404 79.062 1.00 31.89 121 ASP A CA 1
ATOM 1036 C C . ASP A 1 124 ? -6.508 -86.170 80.257 1.00 33.45 121 ASP A C 1
ATOM 1037 O O . ASP A 1 124 ? -6.130 -85.859 81.394 1.00 30.03 121 ASP A O 1
ATOM 1042 N N . ASN A 1 125 ? -7.438 -87.123 80.072 1.00 28.69 122 ASN A N 1
ATOM 1043 C CA . ASN A 1 125 ? -8.054 -87.804 81.178 1.00 27.60 122 ASN A CA 1
ATOM 1044 C C . ASN A 1 125 ? -7.206 -89.003 81.583 1.00 30.66 122 ASN A C 1
ATOM 1045 O O . ASN A 1 125 ? -7.567 -90.150 81.364 1.00 26.14 122 ASN A O 1
ATOM 1050 N N . LYS A 1 126 ? -6.080 -88.727 82.240 1.00 30.44 123 LYS A N 1
ATOM 1051 C CA . LYS A 1 126 ? -5.117 -89.792 82.580 1.00 34.58 123 LYS A CA 1
ATOM 1052 C C . LYS A 1 126 ? -5.717 -90.865 83.489 1.00 31.88 123 LYS A C 1
ATOM 1053 O O . LYS A 1 126 ? -5.468 -92.031 83.271 1.00 28.62 123 LYS A O 1
ATOM 1059 N N . LYS A 1 127 ? -6.519 -90.480 84.467 1.00 31.40 124 LYS A N 1
ATOM 1060 C CA . LYS A 1 127 ? -7.056 -91.488 85.357 1.00 36.95 124 LYS A CA 1
ATOM 1061 C C . LYS A 1 127 ? -7.963 -92.508 84.620 1.00 34.70 124 LYS A C 1
ATOM 1062 O O . LYS A 1 127 ? -7.882 -93.699 84.878 1.00 33.07 124 LYS A O 1
ATOM 1068 N N . ALA A 1 128 ? -8.795 -92.029 83.710 1.00 28.12 125 ALA A N 1
ATOM 1069 C CA . ALA A 1 128 ? -9.622 -92.899 82.890 1.00 31.51 125 ALA A CA 1
ATOM 1070 C C . ALA A 1 128 ? -8.765 -93.783 81.966 1.00 29.84 125 ALA A C 1
ATOM 1071 O O . ALA A 1 128 ? -8.904 -95.003 81.925 1.00 26.90 125 ALA A O 1
ATOM 1073 N N . ILE A 1 129 ? -7.816 -93.167 81.298 1.00 27.34 126 ILE A N 1
ATOM 1074 C CA . ILE A 1 129 ? -6.980 -93.910 80.386 1.00 24.67 126 ILE A CA 1
ATOM 1075 C C . ILE A 1 129 ? -6.300 -95.063 81.082 1.00 24.65 126 ILE A C 1
ATOM 1076 O O . ILE A 1 129 ? -6.180 -96.116 80.521 1.00 25.46 126 ILE A O 1
ATOM 1081 N N . HIS A 1 130 ? -5.841 -94.854 82.332 1.00 26.49 127 HIS A N 1
ATOM 1082 C CA . HIS A 1 130 ? -5.178 -95.887 83.081 1.00 26.02 127 HIS A CA 1
ATOM 1083 C C . HIS A 1 130 ? -6.127 -97.058 83.444 1.00 25.70 127 HIS A C 1
ATOM 1084 O O . HIS A 1 130 ? -5.749 -98.199 83.366 1.00 25.84 127 HIS A O 1
ATOM 1091 N N . ILE A 1 131 ? -7.369 -96.734 83.777 1.00 25.49 128 ILE A N 1
ATOM 1092 C CA . ILE A 1 131 ? -8.421 -97.785 84.005 1.00 26.66 128 ILE A CA 1
ATOM 1093 C C . ILE A 1 131 ? -8.528 -98.584 82.722 1.00 25.67 128 ILE A C 1
ATOM 1094 O O . ILE A 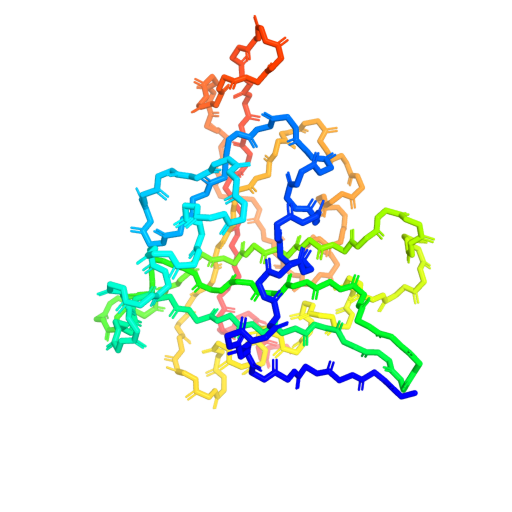1 131 ? -8.401 -99.810 82.724 1.00 27.08 128 ILE A O 1
ATOM 1099 N N . TYR A 1 132 ? -8.663 -97.881 81.587 1.00 26.13 129 TYR A N 1
ATOM 1100 C CA . TYR A 1 132 ? -8.743 -98.558 80.261 1.00 23.83 129 TYR A CA 1
ATOM 1101 C C . TYR A 1 132 ? -7.541 -99.412 79.920 1.00 24.18 129 TYR A C 1
ATOM 1102 O O . TYR A 1 132 ? -7.665 -100.591 79.576 1.00 23.52 129 TYR A O 1
ATOM 1111 N N . GLU A 1 133 ? -6.365 -98.817 80.005 1.00 22.68 130 GLU A N 1
ATOM 1112 C CA . GLU A 1 133 ? -5.142 -99.555 79.777 1.00 22.91 130 GLU A CA 1
ATOM 1113 C C . GLU A 1 133 ? -5.007 -100.830 80.679 1.00 24.39 130 GLU A C 1
ATOM 1114 O O . GLU A 1 133 ? -4.491 -101.839 80.258 1.00 28.00 130 GLU A O 1
ATOM 1120 N N . SER A 1 134 ? -5.439 -100.759 81.947 1.00 25.97 131 SER A N 1
ATOM 1121 C CA . SER A 1 134 ? -5.335 -101.879 82.856 1.00 29.70 131 SER A CA 1
ATOM 1122 C C . SER A 1 134 ? -6.294 -103.018 82.429 1.00 34.64 131 SER A C 1
ATOM 1123 O O . SER A 1 134 ? -6.101 -104.170 82.819 1.00 32.83 131 SER A O 1
ATOM 1126 N N . GLU A 1 135 ? -7.321 -102.699 81.641 1.00 31.05 132 GLU A N 1
ATOM 1127 C CA . GLU A 1 135 ? -8.227 -103.711 81.081 1.00 31.83 132 GLU A CA 1
ATOM 1128 C C . GLU A 1 135 ? -7.802 -104.161 79.708 1.00 32.62 132 GLU A C 1
ATOM 1129 O O . GLU A 1 135 ? -8.499 -104.896 79.068 1.00 34.26 132 GLU A O 1
ATOM 1135 N N . GLY A 1 136 ? -6.636 -103.728 79.254 1.00 26.07 133 GLY A N 1
ATOM 1136 C CA . GLY A 1 136 ? -6.084 -104.137 77.968 1.00 25.75 133 GLY A CA 1
ATOM 1137 C C . GLY A 1 136 ? -6.432 -103.320 76.733 1.00 23.26 133 GLY A C 1
ATOM 1138 O O . GLY A 1 136 ? -6.039 -103.656 75.601 1.00 23.08 133 GLY A O 1
ATOM 1139 N N . PHE A 1 137 ? -7.090 -102.193 76.923 1.00 23.34 134 PHE A N 1
ATOM 1140 C CA . PHE A 1 137 ? -7.343 -101.296 75.776 1.00 22.03 134 PHE A CA 1
ATOM 1141 C C . PHE A 1 137 ? -6.083 -100.722 75.219 1.00 24.22 134 PHE A C 1
ATOM 1142 O O . PHE A 1 137 ? -5.220 -100.327 75.985 1.00 24.54 134 PHE A O 1
ATOM 1150 N N . LYS A 1 138 ? -5.958 -100.690 73.900 1.00 23.64 135 LYS A N 1
ATOM 1151 C CA . LYS A 1 138 ? -4.833 -100.094 73.226 1.00 26.43 135 LYS A CA 1
ATOM 1152 C C . LYS A 1 138 ? -5.226 -98.886 72.433 1.00 24.51 135 LYS A C 1
ATOM 1153 O O . LYS A 1 138 ? -6.282 -98.843 71.859 1.00 20.46 135 LYS A O 1
ATOM 1159 N N . THR A 1 139 ? -4.383 -97.862 72.400 1.00 19.20 136 THR A N 1
ATOM 1160 C CA . THR A 1 139 ? -4.704 -96.698 71.553 1.00 21.23 136 THR A CA 1
ATOM 1161 C C . THR A 1 139 ? -4.508 -96.978 70.078 1.00 20.16 136 THR A C 1
ATOM 1162 O O . THR A 1 139 ? -3.476 -97.530 69.681 1.00 22.43 136 THR A O 1
ATOM 1166 N N . GLU A 1 140 ? -5.555 -96.774 69.300 1.00 18.02 137 GLU A N 1
ATOM 1167 C CA . GLU A 1 140 ? -5.522 -96.885 67.825 1.00 17.43 137 GLU A CA 1
ATOM 1168 C C . GLU A 1 140 ? -5.596 -95.602 67.065 1.00 17.20 137 GLU A C 1
ATOM 1169 O O . GLU A 1 140 ? -5.396 -95.608 65.837 1.00 16.57 137 GLU A O 1
ATOM 1175 N N . GLY A 1 141 ? -5.886 -94.505 67.758 1.00 18.41 138 GLY A N 1
ATOM 1176 C CA . GLY A 1 141 ? -6.029 -93.244 67.087 1.00 18.05 138 GLY A CA 1
ATOM 1177 C C . GLY A 1 141 ? -6.021 -92.097 68.046 1.00 18.33 138 GLY A C 1
ATOM 1178 O O . GLY A 1 141 ? -6.359 -92.269 69.246 1.00 17.25 138 GLY A O 1
ATOM 1179 N N . LEU A 1 142 ? -5.643 -90.936 67.501 1.00 18.25 139 LEU A N 1
ATOM 1180 C CA . LEU A 1 142 ? -5.672 -89.665 68.247 1.00 18.24 139 LEU A CA 1
ATOM 1181 C C . LEU A 1 142 ? -6.429 -88.686 67.371 1.00 17.77 139 LEU A C 1
ATOM 1182 O O . LEU A 1 142 ? -5.973 -88.334 66.226 1.00 16.83 139 LEU A O 1
ATOM 1187 N N . LEU A 1 143 ? -7.676 -88.404 67.807 1.00 16.97 140 LEU A N 1
ATOM 1188 C CA . LEU A 1 143 ? -8.607 -87.766 66.928 1.00 16.69 140 LEU A CA 1
ATOM 1189 C C . LEU A 1 143 ? -8.578 -86.292 67.356 1.00 16.81 140 LEU A C 1
ATOM 1190 O O . LEU A 1 143 ? -9.026 -85.984 68.437 1.00 17.29 140 LEU A O 1
ATOM 1195 N N . LYS A 1 144 ? -7.926 -85.430 66.599 1.00 18.61 141 LYS A N 1
ATOM 1196 C CA . LYS A 1 144 ? -7.684 -84.071 67.090 1.00 20.35 141 LYS A CA 1
ATOM 1197 C C . LYS A 1 144 ? -8.894 -83.200 66.977 1.00 18.21 141 LYS A C 1
ATOM 1198 O O . LYS A 1 144 ? -9.547 -83.210 65.952 1.00 17.71 141 LYS A O 1
ATOM 1204 N N . G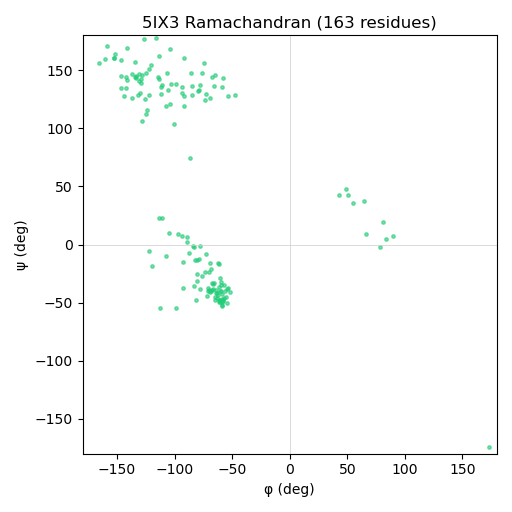LU A 1 145 ? -9.151 -82.420 68.022 1.00 17.09 142 GLU A N 1
ATOM 1205 C CA . GLU A 1 145 ? -10.309 -81.455 67.981 1.00 18.54 142 GLU A CA 1
ATOM 1206 C C . GLU A 1 145 ? -11.613 -82.147 67.659 1.00 18.66 142 GLU A C 1
ATOM 1207 O O . GLU A 1 145 ? -12.441 -81.597 66.960 1.00 21.20 142 GLU A O 1
ATOM 1213 N N . GLN A 1 146 ? -11.771 -83.362 68.145 1.00 17.41 143 GLN A N 1
ATOM 1214 C CA . GLN A 1 146 ? -12.917 -84.156 67.840 1.00 17.14 143 GLN A CA 1
ATOM 1215 C C . GLN A 1 146 ? -14.173 -83.808 68.684 1.00 20.12 143 GLN A C 1
ATOM 1216 O O . GLN A 1 146 ? -15.280 -84.147 68.306 1.00 20.61 143 GLN A O 1
ATOM 1222 N N . PHE A 1 147 ? -13.980 -83.244 69.903 1.00 20.47 144 PHE A N 1
ATOM 1223 C CA . PHE A 1 147 ? -15.082 -82.953 70.865 1.00 21.93 144 PHE A CA 1
ATOM 1224 C C . PHE A 1 147 ? -14.942 -81.503 71.359 1.00 20.95 144 PHE A C 1
ATOM 1225 O O . PHE A 1 147 ? -13.862 -81.000 71.577 1.00 22.25 144 PHE A O 1
ATOM 1233 N N . TYR A 1 148 ? -16.066 -80.817 71.508 1.00 19.32 145 TYR A N 1
ATOM 1234 C CA . TYR A 1 148 ? -16.028 -79.469 71.996 1.00 19.76 145 TYR A CA 1
ATOM 1235 C C . TYR A 1 148 ? -16.566 -79.508 73.443 1.00 19.71 145 TYR A C 1
ATOM 1236 O O . TYR A 1 148 ? -17.729 -79.950 73.703 1.00 20.29 145 TYR A O 1
ATOM 1245 N N . THR A 1 149 ? -15.733 -79.115 74.346 1.00 21.63 146 THR A N 1
ATOM 1246 C CA . THR A 1 149 ? -16.044 -79.292 75.809 1.00 26.85 146 THR A CA 1
ATOM 1247 C C . THR A 1 149 ? -15.513 -78.111 76.545 1.00 25.24 146 THR A C 1
ATOM 1248 O O . THR A 1 149 ? -14.384 -77.681 76.346 1.00 23.13 146 THR A O 1
ATOM 1252 N N . LYS A 1 150 ? -16.366 -77.470 77.341 1.00 29.14 147 LYS A N 1
ATOM 1253 C CA . LYS A 1 150 ? -15.948 -76.338 78.146 1.00 28.59 147 LYS A CA 1
ATOM 1254 C C . LYS A 1 150 ? -15.220 -75.278 77.381 1.00 29.38 147 LYS A C 1
ATOM 1255 O O . LYS A 1 150 ? -14.223 -74.743 77.829 1.00 29.23 147 LYS A O 1
ATOM 1261 N N . GLY A 1 151 ? -15.718 -74.956 76.183 1.00 26.76 148 GLY A N 1
ATOM 1262 C CA . GLY A 1 151 ? -15.210 -73.872 75.373 1.00 26.45 148 GLY A CA 1
ATOM 1263 C C . GLY A 1 151 ? -14.005 -74.155 74.498 1.00 29.77 148 GLY A C 1
ATOM 1264 O O . GLY A 1 151 ? -13.511 -73.251 73.822 1.00 28.43 148 GLY A O 1
ATOM 1265 N N . LYS A 1 152 ? -13.560 -75.408 74.471 1.00 25.31 149 LYS A N 1
ATOM 1266 C CA . LYS A 1 152 ? -12.355 -75.801 73.694 1.00 27.95 149 LYS A CA 1
ATOM 1267 C C . LYS A 1 152 ? -12.630 -77.076 72.916 1.00 21.45 149 LYS A C 1
ATOM 1268 O O . LYS A 1 152 ? -13.355 -77.925 73.421 1.00 23.05 149 LYS A O 1
ATOM 1274 N N . TYR A 1 153 ? -12.062 -77.176 71.695 1.00 22.91 150 TYR A N 1
ATOM 1275 C CA . TYR A 1 153 ? -12.030 -78.443 70.981 1.00 22.32 150 TYR A CA 1
ATOM 1276 C C . TYR A 1 153 ? -10.890 -79.257 71.576 1.00 20.74 150 TYR A C 1
ATOM 1277 O O . TYR A 1 153 ? -9.745 -78.761 71.730 1.00 22.80 150 TYR A O 1
ATOM 1286 N N . LYS A 1 154 ? -11.179 -80.497 71.887 1.00 19.85 151 LYS A N 1
ATOM 1287 C CA . LYS A 1 154 ? -10.255 -81.347 72.570 1.00 24.89 151 LYS A CA 1
ATOM 1288 C C . LYS A 1 154 ? -9.990 -82.607 71.733 1.00 24.62 151 LYS A C 1
ATOM 1289 O O . LYS A 1 154 ? -10.819 -83.036 71.000 1.00 19.57 151 LYS A O 1
ATOM 1295 N N . ASP A 1 155 ? -8.789 -83.162 71.905 1.00 23.12 152 ASP A N 1
ATOM 12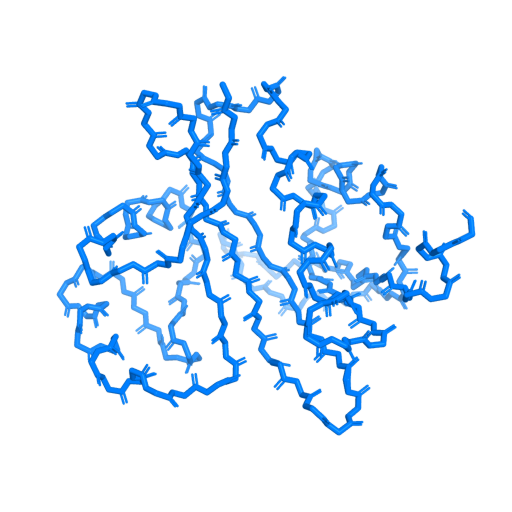96 C CA . ASP A 1 155 ? -8.387 -84.359 71.236 1.00 20.74 152 ASP A CA 1
ATOM 1297 C C . ASP A 1 155 ? -8.848 -85.557 72.035 1.00 19.45 152 ASP A C 1
ATOM 1298 O O . ASP A 1 155 ? -8.924 -85.507 73.325 1.00 20.20 152 ASP A O 1
ATOM 1303 N N . ALA A 1 156 ? -9.166 -86.643 71.336 1.00 18.66 153 ALA A N 1
ATOM 1304 C CA . ALA A 1 156 ? -9.605 -87.859 72.008 1.00 19.92 153 ALA A CA 1
ATOM 1305 C C . ALA A 1 156 ? -8.778 -89.036 71.490 1.00 17.11 153 ALA A C 1
ATOM 1306 O O . ALA A 1 156 ? -8.499 -89.125 70.313 1.00 19.93 153 ALA A O 1
ATOM 1308 N N . TYR A 1 157 ? -8.453 -89.951 72.377 1.00 16.59 154 TYR A N 1
ATOM 1309 C CA . TYR A 1 157 ? -7.910 -91.242 71.947 1.00 15.76 154 TYR A CA 1
ATOM 1310 C C . TYR A 1 157 ? -9.055 -92.153 71.611 1.00 14.65 154 TYR A C 1
ATOM 1311 O O . TYR A 1 157 ? -10.033 -92.069 72.216 1.00 16.55 154 TYR A O 1
ATOM 1320 N N . PHE A 1 158 ? -8.935 -92.862 70.526 1.00 16.48 155 PHE A N 1
ATOM 1321 C CA . PHE A 1 158 ? -9.719 -94.050 70.221 1.00 15.43 155 PHE A CA 1
ATOM 1322 C C . PHE A 1 158 ? -8.936 -95.235 70.740 1.00 15.33 155 PHE A C 1
ATOM 1323 O O . PHE A 1 158 ? -7.775 -95.436 70.369 1.00 18.75 155 PHE A O 1
ATOM 1331 N N . MET A 1 159 ? -9.509 -95.972 71.665 1.00 15.87 156 MET A N 1
ATOM 1332 C CA . MET A 1 159 ? -8.849 -97.145 72.230 1.00 16.08 156 MET A CA 1
ATOM 1333 C C . MET A 1 159 ? -9.727 -98.351 71.967 1.00 16.26 156 MET A C 1
ATOM 1334 O O . MET A 1 159 ? -10.978 -98.251 71.957 1.00 15.64 156 MET A O 1
ATOM 1339 N N . SER A 1 160 ? -9.115 -99.520 71.919 1.00 15.53 157 SER A N 1
ATOM 1340 C CA . SER A 1 160 ? -9.870 -100.705 71.582 1.00 17.90 157 SER A CA 1
ATOM 1341 C C . SER A 1 160 ? -9.293 -101.942 72.172 1.00 17.32 157 SER A C 1
ATOM 1342 O O . SER A 1 160 ? -8.101 -101.989 72.507 1.00 17.58 157 SER A O 1
ATOM 1345 N N . LEU A 1 161 ? -10.139 -102.970 72.245 1.00 15.98 158 LEU A N 1
ATOM 1346 C CA . LEU A 1 161 ? -9.788 -104.246 72.763 1.00 19.41 158 LEU A CA 1
ATOM 1347 C C . LEU A 1 161 ? -10.369 -105.315 71.858 1.00 21.32 158 LEU A C 1
ATOM 1348 O O . LEU A 1 161 ? -11.588 -105.272 71.627 1.00 19.43 158 LEU A O 1
ATOM 1353 N N . LEU A 1 162 ? -9.505 -106.220 71.391 1.00 19.65 159 LEU A N 1
ATOM 1354 C CA . LEU A 1 162 ? -9.918 -107.327 70.563 1.00 23.96 159 LEU A CA 1
ATOM 1355 C C . LEU A 1 162 ? -10.168 -108.517 71.462 1.00 22.66 159 LEU A C 1
ATOM 1356 O O . LEU A 1 162 ? -9.388 -108.789 72.352 1.00 24.76 159 LEU A O 1
ATOM 1361 N N . LYS A 1 163 ? -11.276 -109.238 71.224 1.00 23.91 160 LYS A N 1
ATOM 1362 C CA . LYS A 1 163 ? -11.565 -110.469 71.983 1.00 23.47 160 LYS A CA 1
ATOM 1363 C C . LYS A 1 163 ? -10.372 -111.425 71.948 1.00 24.00 160 LYS A C 1
ATOM 1364 O O . LYS A 1 163 ? -10.046 -112.025 72.939 1.00 27.92 160 LYS A O 1
ATOM 1370 N N . SER A 1 164 ? -9.738 -111.536 70.819 1.00 25.60 161 SER A N 1
ATOM 1371 C CA . SER A 1 164 ? -8.543 -112.401 70.661 1.00 30.10 161 SER A CA 1
ATOM 1372 C C . SER A 1 164 ? -7.400 -112.004 71.604 1.00 30.59 161 SER A C 1
ATOM 1373 O O . SER A 1 164 ? -6.610 -112.848 72.019 1.00 34.14 161 SER A O 1
ATOM 1376 N N . GLU A 1 165 ? -7.277 -110.718 71.909 1.00 30.29 162 GLU A N 1
ATOM 1377 C CA . GLU A 1 165 ? -6.242 -110.261 72.835 1.00 33.14 162 GLU A CA 1
ATOM 1378 C C . GLU A 1 165 ? -6.757 -110.597 74.223 1.00 32.28 162 GLU A C 1
ATOM 1379 O O . GLU A 1 165 ? -5.999 -111.078 75.055 1.00 38.71 162 GLU A O 1
ATOM 1385 N N . TYR A 1 166 ? -8.060 -110.424 74.430 1.00 28.64 163 TYR A N 1
ATOM 1386 C CA . TYR A 1 166 ? -8.697 -110.608 75.728 1.00 31.17 163 TYR A CA 1
ATOM 1387 C C . TYR A 1 166 ? -8.508 -112.046 76.276 1.00 34.73 163 TYR A C 1
ATOM 1388 O O . TYR A 1 166 ? -8.227 -112.234 77.458 1.00 33.81 163 TYR A O 1
ATOM 1397 N N . ILE A 1 167 ? -8.604 -113.024 75.399 1.00 35.37 164 ILE A N 1
ATOM 1398 C CA . ILE A 1 167 ? -8.514 -114.426 75.832 1.00 41.12 164 ILE A CA 1
ATOM 1399 C C . ILE A 1 167 ? -7.100 -114.941 75.959 1.00 43.49 164 ILE A C 1
ATOM 1400 O O . ILE A 1 167 ? -6.933 -116.098 76.299 1.00 41.81 164 ILE A O 1
ATOM 1405 N N . LEU A 1 168 ? -6.091 -114.117 75.659 1.00 49.46 165 LEU A N 1
ATOM 1406 C CA . LEU A 1 168 ? -4.674 -114.530 75.783 1.00 52.95 165 LEU A CA 1
ATOM 1407 C C . LEU A 1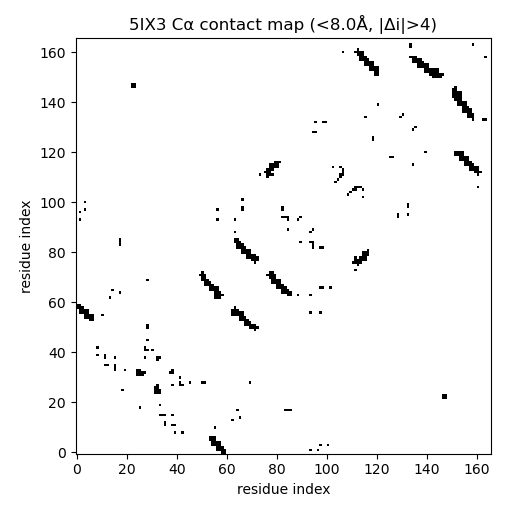 168 ? -4.133 -114.300 77.200 1.00 59.64 165 LEU A C 1
ATOM 1408 O O . LEU A 1 168 ? -4.798 -114.612 78.194 1.00 63.19 165 LEU A O 1
#

Nearest PDB structures (foldseek):
  5ix3-assembly1_A  TM=1.006E+00  e=3.244E-37  Staphylococcus aureus
  8fv0-assembly1_C  TM=9.365E-01  e=7.260E-32  Staphylococcus aureus
  6vfm-assembly1_A  TM=9.823E-01  e=5.064E-25  Bacillus thuringiensis serovar finitimus YBT-020
  5wif-assembly1_B  TM=9.806E-01  e=3.305E-24  Yersinia pestis
  6d72-assembly1_C  TM=9.632E-01  e=1.769E-24  Yersinia pestis

Radius of gyration: 15.45 Å; Cα contacts (8 Å, |Δi|>4): 280; chains: 1; bounding box: 35×41×38 Å

CATH classification: 3.40.630.30

B-factor: mean 33.26, std 12.94, range [14.65, 94.49]

Solvent-accessible surface area: 9638 Å² total; per-residue (Å²): 102,49,104,39,56,61,25,97,101,96,9,1,113,33,0,37,73,0,20,95,100,97,97,88,100,15,118,7,23,115,49,78,6,127,40,44,107,77,0,53,132,15,22,88,125,28,102,162,59,111,44,15,77,21,21,0,0,28,20,144,130,84,36,0,0,4,0,15,0,9,82,12,55,78,147,127,75,36,0,19,4,68,24,38,22,33,56,112,37,56,85,145,35,33,18,111,30,0,5,61,89,0,2,60,43,0,3,98,114,21,86,0,100,41,0,27,3,78,9,43,25,94,64,147,132,10,16,113,39,27,91,82,27,36,6,120,72,103,21,79,54,140,113,100,83,127,27,170,54,144,143,44,44,0,58,40,1,4,4,55,51,59,57,80,123,190

InterPro domains:
  IPR000182 GNAT domain [PF13302] (2-135)
  IPR000182 GNAT domain [PS51186] (1-161)
  IPR016181 Acyl-CoA N-acyltransferase [SSF55729] (1-160)